Protein AF-A0A6H0ZS70-F1 (afdb_monomer_lite)

Sequence (108 aa):
MAPRKKPAVVAEPASPQPAVQYLADPVTVAHSTPKTRDDIAIRDAVRARLAAIETAIVEFVTEKTVEGFTLAEIDQLYALELPLLFGYRVDGSRIRASYDAQIVERQA

Structure (mmCIF, N/CA/C/O backbone):
data_AF-A0A6H0ZS70-F1
#
_entry.id   AF-A0A6H0ZS70-F1
#
loop_
_atom_site.group_PDB
_atom_site.id
_atom_site.type_symbol
_atom_site.label_atom_id
_atom_site.label_alt_id
_atom_site.label_comp_id
_atom_site.label_asym_id
_atom_site.label_entity_id
_atom_site.label_seq_id
_atom_site.pdbx_PDB_ins_code
_atom_site.Cartn_x
_atom_site.Cartn_y
_atom_site.Cartn_z
_atom_site.occupancy
_atom_site.B_iso_or_equiv
_atom_site.auth_seq_id
_atom_site.auth_comp_id
_atom_site.auth_asym_id
_atom_site.auth_atom_id
_atom_site.pdbx_PDB_model_num
ATOM 1 N N . MET A 1 1 ? -28.729 -38.277 -43.763 1.00 43.44 1 MET A N 1
ATOM 2 C CA . MET A 1 1 ? -28.279 -37.073 -43.025 1.00 43.44 1 MET A CA 1
ATOM 3 C C . MET A 1 1 ? -26.803 -37.232 -42.700 1.00 43.44 1 MET A C 1
ATOM 5 O O . MET A 1 1 ? -26.464 -38.149 -41.969 1.00 43.44 1 MET A O 1
ATOM 9 N N . ALA A 1 2 ? -25.931 -36.404 -43.277 1.00 49.41 2 ALA A N 1
ATOM 10 C CA . ALA A 1 2 ? -24.510 -36.377 -42.921 1.00 49.41 2 ALA A CA 1
ATOM 11 C C . ALA A 1 2 ? -24.307 -35.556 -41.631 1.00 49.41 2 ALA A C 1
ATOM 13 O O . ALA A 1 2 ? -24.994 -34.542 -41.462 1.00 49.41 2 ALA A O 1
ATOM 14 N N . PRO A 1 3 ? -23.396 -35.941 -40.719 1.00 55.31 3 PRO A N 1
ATOM 15 C CA . PRO A 1 3 ? -23.162 -35.176 -39.505 1.00 55.31 3 PRO A CA 1
ATOM 16 C C . PRO A 1 3 ? -22.363 -33.913 -39.848 1.00 55.31 3 PRO A C 1
ATOM 18 O O . PRO A 1 3 ? -21.286 -33.976 -40.443 1.00 55.31 3 PRO A O 1
ATOM 21 N N . ARG A 1 4 ? -22.894 -32.740 -39.486 1.00 58.88 4 ARG A N 1
ATOM 22 C CA . ARG A 1 4 ? -22.181 -31.464 -39.626 1.00 58.88 4 ARG A CA 1
ATOM 23 C C . ARG A 1 4 ? -21.022 -31.416 -38.626 1.00 58.88 4 ARG A C 1
ATOM 25 O O . ARG A 1 4 ? -21.230 -31.495 -37.417 1.00 58.88 4 ARG A O 1
ATOM 32 N N . LYS A 1 5 ? -19.804 -31.280 -39.152 1.00 52.84 5 LYS A N 1
ATOM 33 C CA . LYS A 1 5 ? -18.555 -31.076 -38.407 1.00 52.84 5 LYS A CA 1
ATOM 34 C C . LYS A 1 5 ? -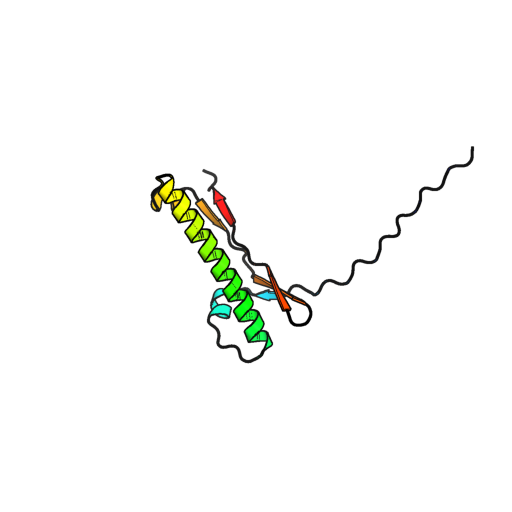18.643 -29.734 -37.660 1.00 52.84 5 LYS A C 1
ATOM 36 O O . LYS A 1 5 ? -18.886 -28.708 -38.291 1.00 52.84 5 LYS A O 1
ATOM 41 N N . LYS A 1 6 ? -18.494 -29.737 -36.330 1.00 57.88 6 LYS A N 1
ATOM 42 C CA . LYS A 1 6 ? -18.406 -28.504 -35.523 1.00 57.88 6 LYS A CA 1
ATOM 43 C C . LYS A 1 6 ? -17.133 -27.734 -35.919 1.00 57.88 6 LYS A C 1
ATOM 45 O O . LYS A 1 6 ? -16.113 -28.390 -36.144 1.00 57.88 6 LYS A O 1
ATOM 50 N N . PRO A 1 7 ? -17.161 -26.393 -36.022 1.00 51.34 7 PRO A N 1
ATOM 51 C CA . PRO A 1 7 ? -15.957 -25.630 -36.318 1.00 51.34 7 PRO A CA 1
ATOM 52 C C . PRO A 1 7 ? -14.973 -25.775 -35.154 1.00 51.34 7 PRO A C 1
ATOM 54 O O . PRO A 1 7 ? -15.340 -25.609 -33.991 1.00 51.34 7 PRO A O 1
ATOM 57 N N . ALA A 1 8 ? -13.731 -26.132 -35.475 1.00 59.06 8 ALA A N 1
ATOM 58 C CA . ALA A 1 8 ? -12.640 -26.114 -34.518 1.00 59.06 8 ALA A CA 1
ATOM 59 C C . ALA A 1 8 ? -12.330 -24.649 -34.190 1.00 59.06 8 ALA A C 1
ATOM 61 O O . ALA A 1 8 ? -11.957 -23.882 -35.076 1.00 59.06 8 ALA A O 1
ATOM 62 N N . VAL A 1 9 ? -12.524 -24.262 -32.930 1.00 56.81 9 VAL A N 1
ATOM 63 C CA . VAL A 1 9 ? -12.033 -22.986 -32.408 1.00 56.81 9 VAL A CA 1
ATOM 64 C C . VAL A 1 9 ? -10.511 -23.078 -32.425 1.00 56.81 9 VAL A C 1
ATOM 66 O O . VAL A 1 9 ? -9.919 -23.822 -31.645 1.00 56.81 9 VAL A O 1
ATOM 69 N N . VAL A 1 10 ? -9.882 -22.388 -33.373 1.00 61.31 10 VAL A N 1
ATOM 70 C CA . VAL A 1 10 ? -8.433 -22.200 -33.382 1.00 61.31 10 VAL A CA 1
ATOM 71 C C . VAL A 1 10 ? -8.131 -21.227 -32.250 1.00 61.31 10 VAL A C 1
ATOM 73 O O . VAL A 1 10 ? -8.473 -20.052 -32.338 1.00 61.31 10 VAL A O 1
ATOM 76 N N . ALA A 1 11 ? -7.565 -21.731 -31.155 1.00 61.59 11 ALA A N 1
ATOM 77 C CA . ALA A 1 11 ? -7.038 -20.878 -30.103 1.00 61.59 11 ALA A CA 1
ATOM 78 C C . ALA A 1 11 ? -5.826 -20.124 -30.668 1.00 61.59 11 ALA A C 1
ATOM 80 O O . ALA A 1 11 ? -4.842 -20.752 -31.062 1.00 61.59 11 ALA A O 1
ATOM 81 N N . GLU A 1 12 ? -5.905 -18.794 -30.745 1.00 61.25 12 GLU A N 1
ATOM 82 C CA . GLU A 1 12 ? -4.716 -17.975 -30.976 1.00 61.25 12 GLU A CA 1
ATOM 83 C C . GLU A 1 12 ? -3.697 -18.251 -29.859 1.00 61.25 12 GLU A C 1
ATOM 85 O O . GLU A 1 12 ? -4.081 -18.338 -28.686 1.00 61.25 12 GLU A O 1
ATOM 90 N N . PRO A 1 13 ? -2.403 -18.420 -30.184 1.00 60.91 13 PRO A N 1
ATOM 91 C CA . PRO A 1 13 ? -1.383 -18.581 -29.164 1.00 60.91 13 PRO A CA 1
ATOM 92 C C . PRO A 1 13 ? -1.328 -17.301 -28.327 1.00 60.91 13 PRO A C 1
ATOM 94 O O . PRO A 1 13 ? -1.093 -16.215 -28.854 1.00 60.91 13 PRO A O 1
ATOM 97 N N . ALA A 1 14 ? -1.556 -17.434 -27.020 1.00 66.88 14 ALA A N 1
ATOM 98 C CA . ALA A 1 14 ? -1.425 -16.325 -26.088 1.00 66.88 14 ALA A CA 1
ATOM 99 C C . ALA A 1 14 ? -0.025 -15.708 -26.231 1.00 66.88 14 ALA A C 1
ATOM 101 O O . ALA A 1 14 ? 0.982 -16.407 -26.091 1.00 66.88 14 ALA A O 1
ATOM 102 N N . SER A 1 15 ? 0.038 -14.407 -26.523 1.00 66.94 15 SER A N 1
ATOM 103 C CA . SER A 1 15 ? 1.300 -13.670 -26.580 1.00 66.94 15 SER A CA 1
ATOM 104 C C . SER A 1 15 ? 2.082 -13.877 -25.278 1.00 66.94 15 SER A C 1
ATOM 106 O O . SER A 1 15 ? 1.475 -13.813 -24.202 1.00 66.94 15 SER A O 1
ATOM 108 N N . PRO A 1 16 ? 3.408 -14.107 -25.331 1.00 69.81 16 PRO A N 1
ATOM 109 C CA . PRO A 1 16 ? 4.195 -14.333 -24.128 1.00 69.81 16 PRO A CA 1
ATOM 110 C C . PRO A 1 16 ? 4.123 -13.089 -23.240 1.00 69.81 16 PRO A C 1
ATOM 112 O O . PRO A 1 16 ? 4.611 -12.019 -23.603 1.00 69.81 16 PRO A O 1
ATOM 115 N N . GLN A 1 17 ? 3.482 -13.214 -22.077 1.00 70.06 17 GLN A N 1
ATOM 116 C CA . GLN A 1 17 ? 3.511 -12.154 -21.079 1.00 70.06 17 GLN A CA 1
ATOM 117 C C . GLN A 1 17 ? 4.906 -12.088 -20.446 1.00 70.06 17 GLN A C 1
ATOM 119 O O . GLN A 1 17 ? 5.484 -13.136 -20.147 1.00 70.06 17 GLN A O 1
ATOM 124 N N . PRO A 1 18 ? 5.446 -10.879 -20.205 1.00 77.25 18 PRO A N 1
ATOM 125 C CA . PRO A 1 18 ? 6.712 -10.732 -19.504 1.00 77.25 18 PRO A CA 1
ATOM 126 C C . PRO A 1 18 ? 6.629 -11.376 -18.115 1.00 77.25 18 PRO A C 1
ATOM 128 O O . PRO A 1 18 ? 5.601 -11.283 -17.436 1.00 77.25 18 PRO A O 1
ATOM 131 N N . ALA A 1 19 ? 7.715 -12.035 -17.707 1.00 82.69 19 ALA A N 1
ATOM 132 C CA . ALA A 1 19 ? 7.794 -12.728 -16.427 1.00 82.69 19 ALA A CA 1
ATOM 133 C C . ALA A 1 19 ? 7.593 -11.754 -15.254 1.00 82.69 19 ALA A C 1
ATOM 135 O O . ALA A 1 19 ? 8.104 -10.631 -15.269 1.00 82.69 19 ALA A O 1
ATOM 136 N N . VAL A 1 20 ? 6.847 -12.195 -14.236 1.00 86.38 20 VAL A N 1
ATOM 137 C CA . VAL A 1 20 ? 6.717 -11.458 -12.973 1.00 86.38 20 VAL A CA 1
ATOM 138 C C . VAL A 1 20 ? 7.996 -11.640 -12.171 1.00 86.38 20 VAL A C 1
ATOM 140 O O . VAL A 1 20 ? 8.438 -12.764 -11.946 1.00 86.38 20 VAL A O 1
ATOM 143 N N . GLN A 1 21 ? 8.557 -10.529 -11.722 1.00 90.25 21 GLN A N 1
ATOM 144 C CA . GLN A 1 21 ? 9.618 -10.480 -10.728 1.00 90.25 21 GLN A CA 1
ATOM 145 C C . GLN A 1 21 ? 9.016 -10.134 -9.369 1.00 90.25 21 GLN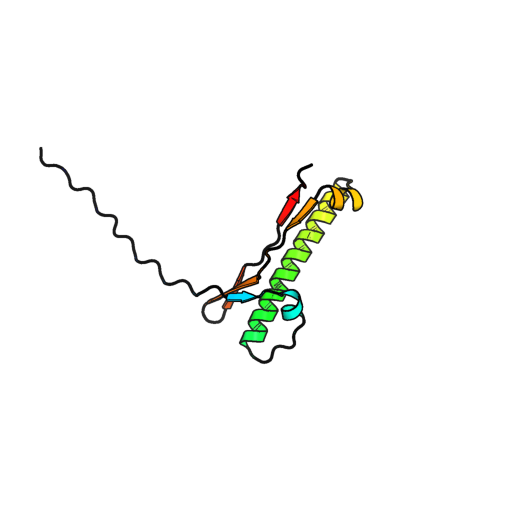 A C 1
ATOM 147 O O . GLN A 1 21 ? 8.009 -9.430 -9.302 1.00 90.25 21 GLN A O 1
ATOM 152 N N . TYR A 1 22 ? 9.633 -10.621 -8.294 1.00 90.56 22 TYR A N 1
ATOM 153 C CA . TYR A 1 22 ? 9.124 -10.457 -6.935 1.00 90.56 22 TYR A CA 1
ATOM 154 C C . TYR A 1 22 ? 10.170 -9.813 -6.027 1.00 90.56 22 TYR A C 1
ATOM 156 O O . TYR A 1 22 ? 11.342 -10.186 -6.066 1.00 90.56 22 TYR A O 1
ATOM 164 N N . LEU A 1 23 ? 9.733 -8.872 -5.191 1.00 89.56 23 LEU A N 1
ATOM 165 C CA . LEU A 1 23 ? 10.529 -8.264 -4.126 1.00 89.56 23 LEU A CA 1
ATOM 166 C C . LEU A 1 23 ? 9.892 -8.608 -2.781 1.00 89.56 23 LEU A C 1
ATOM 168 O O . LEU A 1 23 ? 8.690 -8.423 -2.603 1.00 89.56 23 LEU A O 1
ATOM 172 N N . ALA A 1 24 ? 10.700 -9.099 -1.843 1.00 87.44 24 ALA A N 1
ATOM 173 C CA . ALA A 1 24 ? 10.229 -9.492 -0.514 1.00 87.44 24 ALA A CA 1
ATOM 174 C C . ALA A 1 24 ? 10.121 -8.321 0.473 1.00 87.44 24 ALA A C 1
ATOM 176 O O . ALA A 1 24 ? 9.382 -8.411 1.444 1.00 87.44 24 ALA A O 1
ATOM 177 N N . ASP A 1 25 ? 10.845 -7.228 0.228 1.00 86.19 25 ASP A N 1
ATOM 178 C CA . ASP A 1 25 ? 10.855 -6.062 1.110 1.00 86.19 25 ASP A CA 1
ATOM 179 C C . ASP A 1 25 ? 10.686 -4.766 0.298 1.00 86.19 25 ASP A C 1
ATOM 181 O O . ASP A 1 25 ? 11.667 -4.095 -0.049 1.00 86.19 25 ASP A O 1
ATOM 185 N N . PRO A 1 26 ? 9.438 -4.421 -0.072 1.00 86.81 26 PRO A N 1
ATOM 186 C CA . PRO A 1 26 ? 9.164 -3.197 -0.816 1.00 86.81 26 PRO A CA 1
ATOM 187 C C . PRO A 1 26 ? 9.511 -1.936 -0.012 1.00 86.81 26 PRO A C 1
ATOM 189 O O . PRO A 1 26 ? 9.909 -0.933 -0.600 1.00 86.81 26 PRO A O 1
ATOM 192 N N . VAL A 1 27 ? 9.429 -1.968 1.320 1.00 88.12 27 VAL A N 1
ATOM 193 C CA . VAL A 1 27 ? 9.739 -0.797 2.154 1.00 88.12 27 VAL A CA 1
ATOM 194 C C . VAL A 1 27 ? 11.227 -0.466 2.063 1.00 88.12 27 VAL A C 1
ATOM 196 O O . VAL A 1 27 ? 11.589 0.663 1.729 1.00 88.12 27 VAL A O 1
ATOM 199 N N . THR A 1 28 ? 12.108 -1.450 2.246 1.00 90.19 28 THR A N 1
ATOM 200 C CA . THR A 1 28 ? 13.556 -1.235 2.096 1.00 90.19 28 THR A CA 1
ATOM 201 C C . THR A 1 28 ? 13.910 -0.765 0.687 1.00 90.19 28 THR A C 1
ATOM 203 O O . THR A 1 28 ? 14.711 0.161 0.525 1.00 90.19 28 THR A O 1
ATOM 206 N N . VAL A 1 29 ? 13.275 -1.329 -0.348 1.00 89.25 29 VAL A N 1
ATOM 207 C CA . VAL A 1 29 ? 13.480 -0.877 -1.734 1.00 89.25 29 VAL A CA 1
ATOM 208 C C . VAL A 1 29 ? 13.084 0.592 -1.896 1.00 89.25 29 VAL A C 1
ATOM 210 O O . VAL A 1 29 ? 13.851 1.352 -2.490 1.00 89.25 29 VAL A O 1
ATOM 213 N N . ALA A 1 30 ? 11.962 1.028 -1.316 1.00 91.19 30 ALA A N 1
ATOM 214 C CA . ALA A 1 30 ? 11.508 2.418 -1.371 1.00 91.19 30 ALA A CA 1
ATOM 215 C C . ALA A 1 30 ? 12.513 3.413 -0.758 1.00 91.19 30 ALA A C 1
ATOM 217 O O . ALA A 1 30 ? 12.619 4.547 -1.240 1.00 91.19 30 ALA A O 1
ATOM 218 N N . HIS A 1 31 ? 13.270 3.002 0.262 1.00 90.44 31 HIS A N 1
ATOM 219 C CA . HIS A 1 31 ? 14.274 3.833 0.941 1.00 90.44 31 HIS A CA 1
ATOM 220 C C . HIS A 1 31 ? 15.704 3.649 0.418 1.00 90.44 31 HIS A C 1
ATOM 222 O O . HIS A 1 31 ? 16.602 4.397 0.807 1.00 90.44 31 HIS A O 1
ATOM 228 N N . SER A 1 32 ? 15.927 2.702 -0.492 1.00 91.12 32 SER A N 1
ATOM 229 C CA . SER A 1 32 ? 17.247 2.456 -1.064 1.00 91.12 32 SER A CA 1
ATOM 230 C C . SER A 1 32 ? 17.712 3.586 -1.996 1.00 91.12 32 SER A C 1
ATOM 232 O O . SER A 1 32 ? 16.921 4.266 -2.665 1.00 91.12 32 SER A O 1
ATOM 234 N N . THR A 1 33 ? 19.031 3.788 -2.060 1.00 92.12 33 THR A N 1
ATOM 235 C CA . THR A 1 33 ? 19.662 4.626 -3.085 1.00 92.12 33 THR A CA 1
ATOM 236 C C . THR A 1 33 ? 19.839 3.796 -4.364 1.00 92.12 33 THR A C 1
ATOM 238 O O . THR A 1 33 ? 20.646 2.862 -4.356 1.00 92.12 33 THR A O 1
ATOM 241 N N . PRO A 1 34 ? 19.115 4.101 -5.457 1.00 90.69 34 PRO A N 1
ATOM 242 C CA . PRO A 1 34 ? 19.206 3.341 -6.698 1.00 90.69 34 PRO A CA 1
ATOM 243 C C . PRO A 1 34 ? 20.550 3.591 -7.385 1.00 90.69 34 PRO A C 1
ATOM 245 O O . PRO A 1 34 ? 21.081 4.703 -7.333 1.00 90.69 34 PRO A O 1
ATOM 248 N N . LYS A 1 35 ? 21.098 2.564 -8.041 1.00 92.12 35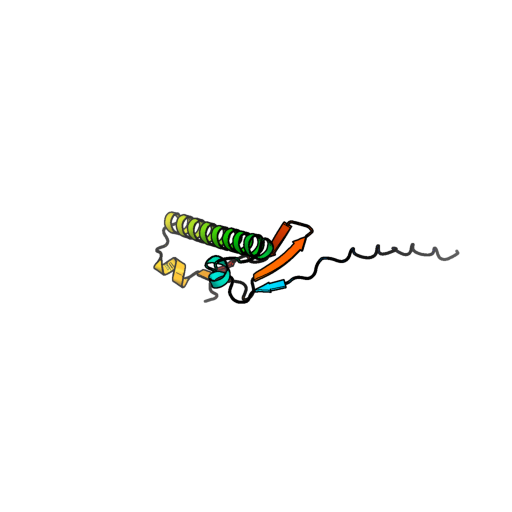 LYS A N 1
ATOM 249 C CA . LYS A 1 35 ? 22.394 2.640 -8.737 1.00 92.12 35 LYS A CA 1
ATOM 250 C C . LYS A 1 35 ? 22.231 2.657 -10.251 1.00 92.12 35 LYS A C 1
ATOM 252 O O . LYS A 1 35 ? 23.088 3.187 -10.953 1.00 92.12 35 LYS A O 1
ATOM 257 N N . THR A 1 36 ? 21.136 2.094 -10.750 1.00 91.12 36 THR A N 1
ATOM 258 C CA . THR A 1 36 ? 20.813 2.020 -12.174 1.00 91.12 36 THR A CA 1
ATOM 259 C C . THR A 1 36 ? 19.507 2.745 -12.494 1.00 91.12 36 THR A C 1
ATOM 261 O O . THR A 1 36 ? 18.710 3.066 -11.612 1.00 91.12 36 THR A O 1
ATOM 264 N N . ARG A 1 37 ? 19.264 3.005 -13.783 1.00 88.19 37 ARG A N 1
ATOM 265 C CA . ARG A 1 37 ? 17.982 3.553 -14.250 1.00 88.19 37 ARG A CA 1
ATOM 266 C C . ARG A 1 37 ? 16.814 2.611 -13.945 1.00 88.19 37 ARG A C 1
ATOM 268 O O . ARG A 1 37 ? 15.732 3.087 -13.608 1.00 88.19 37 ARG A O 1
ATOM 275 N N . ASP A 1 38 ? 17.039 1.307 -14.048 1.00 86.50 38 ASP A N 1
ATOM 276 C CA . ASP A 1 38 ? 16.013 0.307 -13.761 1.00 86.50 38 ASP A CA 1
ATOM 277 C C . ASP A 1 38 ? 15.698 0.280 -12.263 1.00 86.50 38 ASP A C 1
ATOM 279 O O . ASP A 1 38 ? 14.526 0.269 -11.891 1.00 86.50 38 ASP A O 1
ATOM 283 N N . ASP A 1 39 ? 16.714 0.419 -11.402 1.00 88.62 39 ASP A N 1
ATOM 284 C CA . ASP A 1 39 ? 16.520 0.559 -9.953 1.00 88.62 39 ASP A CA 1
ATOM 285 C C . ASP A 1 39 ? 15.659 1.786 -9.623 1.00 88.62 39 ASP A C 1
ATOM 287 O O . ASP A 1 39 ? 14.799 1.720 -8.745 1.00 88.62 39 ASP A O 1
ATOM 291 N N . ILE A 1 40 ? 15.869 2.909 -10.328 1.00 91.31 40 ILE A N 1
ATOM 292 C CA . ILE A 1 40 ? 15.044 4.117 -10.169 1.00 91.31 40 ILE A CA 1
ATOM 293 C C . ILE A 1 40 ? 13.592 3.797 -10.523 1.00 91.31 40 ILE A C 1
ATOM 295 O O . ILE A 1 40 ? 12.698 4.071 -9.727 1.00 91.31 40 ILE A O 1
ATOM 299 N N . ALA A 1 41 ? 13.353 3.183 -11.684 1.00 91.12 41 ALA A N 1
ATOM 300 C CA . ALA A 1 41 ? 12.004 2.860 -12.138 1.00 91.12 41 ALA A CA 1
ATOM 301 C C . ALA A 1 41 ? 11.287 1.883 -11.189 1.00 91.12 41 ALA A C 1
ATOM 303 O O . ALA A 1 41 ? 10.100 2.056 -10.911 1.00 91.12 41 ALA A O 1
ATOM 304 N N . ILE A 1 42 ? 12.004 0.887 -10.659 1.00 90.88 42 ILE A N 1
ATOM 305 C CA . ILE A 1 42 ? 11.478 -0.067 -9.676 1.00 90.88 42 ILE A CA 1
ATOM 306 C C . ILE A 1 42 ? 11.144 0.653 -8.369 1.00 90.88 42 ILE A C 1
ATOM 308 O O . ILE A 1 42 ? 10.022 0.536 -7.882 1.00 90.88 42 ILE A O 1
ATOM 312 N N . ARG A 1 43 ? 12.079 1.432 -7.815 1.00 93.00 43 ARG A N 1
ATOM 313 C CA . ARG A 1 43 ? 11.862 2.184 -6.573 1.00 93.00 43 ARG A CA 1
ATOM 314 C C . ARG A 1 43 ? 10.673 3.128 -6.694 1.00 93.00 43 ARG A C 1
ATOM 316 O O . ARG A 1 43 ? 9.854 3.197 -5.782 1.00 93.00 43 ARG A O 1
ATOM 323 N N . ASP A 1 44 ? 10.574 3.853 -7.799 1.00 93.44 44 ASP A N 1
ATOM 324 C CA . ASP A 1 44 ? 9.502 4.821 -8.007 1.00 93.44 44 ASP A CA 1
ATOM 325 C C . ASP A 1 44 ? 8.145 4.109 -8.170 1.00 93.44 44 ASP A C 1
ATOM 327 O O . ASP A 1 44 ? 7.149 4.562 -7.608 1.00 93.44 44 ASP A O 1
ATOM 331 N N . ALA A 1 45 ? 8.104 2.942 -8.826 1.00 91.81 45 ALA A N 1
ATOM 332 C CA . ALA A 1 45 ? 6.904 2.105 -8.885 1.00 91.81 45 ALA A CA 1
ATOM 333 C C . ALA A 1 45 ? 6.498 1.556 -7.506 1.00 91.81 45 ALA A C 1
ATOM 335 O O . ALA A 1 45 ? 5.312 1.539 -7.174 1.00 91.81 45 ALA A O 1
ATOM 336 N N . VAL A 1 46 ? 7.469 1.141 -6.687 1.00 92.75 46 VAL A N 1
ATOM 337 C CA . VAL A 1 46 ? 7.233 0.701 -5.306 1.00 92.75 46 VAL A CA 1
ATOM 338 C C . VAL A 1 46 ? 6.666 1.845 -4.467 1.00 92.75 46 VAL A C 1
ATOM 340 O O . VAL A 1 46 ? 5.624 1.682 -3.838 1.00 92.75 46 VAL A O 1
ATOM 343 N N . ARG A 1 47 ? 7.290 3.027 -4.515 1.00 94.19 47 ARG A N 1
ATOM 344 C CA . ARG A 1 47 ? 6.813 4.226 -3.810 1.00 94.19 47 ARG A CA 1
ATOM 345 C C . ARG A 1 47 ? 5.400 4.611 -4.225 1.00 94.19 47 ARG A C 1
ATOM 347 O O . ARG A 1 47 ? 4.581 4.896 -3.361 1.00 94.19 47 ARG A O 1
ATOM 354 N N . ALA A 1 48 ? 5.104 4.580 -5.524 1.00 94.06 48 ALA A N 1
ATOM 355 C CA . ALA A 1 48 ? 3.771 4.890 -6.028 1.00 94.06 48 ALA A CA 1
ATOM 356 C C . ALA A 1 48 ? 2.706 3.942 -5.456 1.00 94.06 48 ALA A C 1
ATOM 358 O O . ALA A 1 48 ? 1.622 4.386 -5.086 1.00 94.06 48 ALA A O 1
ATOM 359 N N . ARG A 1 49 ? 3.014 2.645 -5.340 1.00 93.06 49 ARG A N 1
ATOM 360 C CA . ARG A 1 49 ? 2.091 1.668 -4.746 1.00 93.06 49 ARG A CA 1
ATOM 361 C C . ARG A 1 49 ? 1.941 1.824 -3.239 1.00 93.06 49 ARG A C 1
ATOM 363 O O . ARG A 1 49 ? 0.815 1.787 -2.760 1.00 93.06 49 ARG A O 1
ATOM 370 N N . LEU A 1 50 ? 3.032 2.055 -2.510 1.00 92.31 50 LEU A N 1
ATOM 371 C CA . LEU A 1 50 ? 2.960 2.327 -1.071 1.00 92.31 50 LEU A CA 1
ATOM 372 C C . LEU A 1 50 ? 2.126 3.585 -0.779 1.00 92.31 50 LEU A C 1
ATOM 374 O O . LEU A 1 50 ? 1.265 3.544 0.092 1.00 92.31 50 LEU A O 1
ATOM 378 N N . ALA A 1 51 ? 2.301 4.653 -1.562 1.00 94.25 51 ALA A N 1
ATOM 379 C CA . ALA A 1 51 ? 1.516 5.882 -1.427 1.00 94.25 51 ALA A CA 1
ATOM 380 C C . ALA A 1 51 ? 0.021 5.673 -1.731 1.00 94.25 51 ALA A C 1
ATOM 382 O O . ALA A 1 51 ? -0.837 6.246 -1.060 1.00 94.25 51 ALA A O 1
ATOM 383 N N . ALA A 1 52 ? -0.309 4.841 -2.725 1.00 93.31 52 ALA A N 1
ATOM 384 C CA . ALA A 1 52 ? -1.697 4.494 -3.027 1.00 93.31 52 ALA A CA 1
ATOM 385 C C . ALA A 1 52 ? -2.355 3.717 -1.874 1.00 93.31 52 ALA A C 1
ATOM 387 O O . ALA A 1 52 ? -3.494 4.002 -1.515 1.00 93.31 52 ALA A O 1
ATOM 388 N N . ILE A 1 53 ? -1.623 2.778 -1.264 1.00 92.94 53 ILE A N 1
ATOM 389 C CA . ILE A 1 53 ? -2.086 2.026 -0.090 1.00 92.94 53 ILE A CA 1
ATOM 390 C C . ILE A 1 53 ? -2.293 2.961 1.106 1.00 92.94 53 ILE A C 1
ATOM 392 O O . ILE A 1 53 ? -3.339 2.906 1.744 1.00 92.94 53 ILE A O 1
ATOM 396 N N . GLU A 1 54 ? -1.331 3.839 1.393 1.00 94.06 54 GLU A N 1
ATOM 397 C CA . GLU A 1 54 ? -1.438 4.815 2.483 1.00 94.06 54 GLU A CA 1
ATOM 398 C C . GLU A 1 54 ? -2.658 5.727 2.301 1.00 94.06 54 GLU A C 1
ATOM 400 O O . GLU A 1 54 ? -3.424 5.932 3.240 1.00 94.06 54 GLU A O 1
ATOM 405 N N . THR A 1 55 ? -2.888 6.200 1.074 1.00 95.75 55 THR A N 1
ATOM 406 C CA . THR A 1 55 ? -4.055 7.025 0.737 1.00 95.75 55 THR A CA 1
ATOM 407 C C . THR A 1 55 ? -5.358 6.270 1.003 1.00 95.75 55 THR A C 1
ATOM 409 O O . THR A 1 55 ? -6.227 6.793 1.694 1.00 95.75 55 THR A O 1
ATOM 412 N N . ALA A 1 56 ? -5.468 5.019 0.543 1.00 94.00 56 ALA A N 1
ATOM 413 C CA . ALA A 1 56 ? -6.653 4.190 0.768 1.00 94.00 56 ALA A CA 1
ATOM 414 C C . ALA A 1 56 ? -6.927 3.943 2.265 1.00 94.00 56 ALA A C 1
ATOM 416 O O . ALA A 1 56 ? -8.078 3.963 2.698 1.00 94.00 56 ALA A O 1
ATOM 417 N N . ILE A 1 57 ? -5.877 3.750 3.074 1.00 94.50 57 ILE A N 1
ATOM 418 C CA . ILE A 1 57 ? -6.004 3.598 4.533 1.00 94.50 57 ILE A CA 1
ATOM 419 C C . ILE A 1 57 ? -6.522 4.891 5.168 1.00 94.50 57 ILE A C 1
ATOM 421 O O . ILE A 1 57 ? -7.436 4.847 5.989 1.00 94.50 57 ILE A O 1
ATOM 425 N N . VAL A 1 58 ? -5.956 6.042 4.798 1.00 96.38 58 VAL A N 1
ATOM 426 C CA . VAL A 1 58 ? -6.367 7.344 5.345 1.00 96.38 58 VAL A CA 1
ATOM 427 C C . VAL A 1 58 ? -7.813 7.662 4.975 1.00 96.38 58 VAL A C 1
ATOM 429 O O . VAL A 1 58 ? -8.571 8.111 5.836 1.00 96.38 58 VAL A O 1
ATOM 432 N N . GLU A 1 59 ? -8.209 7.407 3.728 1.00 96.75 59 GLU A N 1
ATOM 433 C CA . GLU A 1 59 ? -9.587 7.584 3.264 1.00 96.75 59 GLU A CA 1
ATOM 434 C C . GLU A 1 59 ? -10.553 6.703 4.063 1.00 96.75 59 GLU A C 1
ATOM 436 O O . GLU A 1 59 ? -11.523 7.220 4.616 1.00 96.75 59 GLU A O 1
ATOM 441 N N . PHE A 1 60 ? -10.235 5.416 4.227 1.00 96.38 60 PHE A N 1
ATOM 442 C CA . PHE A 1 60 ? -11.046 4.485 5.011 1.00 96.38 60 PHE A CA 1
ATOM 443 C C . PHE A 1 60 ? -11.192 4.914 6.476 1.00 96.38 60 PHE A C 1
ATOM 445 O O . PHE A 1 60 ? -12.300 4.957 7.011 1.00 96.38 60 PHE A O 1
ATOM 452 N N . VAL A 1 61 ? -10.086 5.262 7.143 1.00 96.75 61 VAL A N 1
ATOM 453 C CA . VAL A 1 61 ? -10.128 5.712 8.544 1.00 96.75 61 VAL A CA 1
ATOM 454 C C . VAL A 1 61 ? -10.944 6.996 8.661 1.00 96.75 61 VAL A C 1
ATOM 456 O O . VAL A 1 61 ? -11.774 7.113 9.560 1.00 96.75 61 VAL A O 1
ATOM 459 N N . THR A 1 62 ? -10.759 7.940 7.738 1.00 97.81 62 THR A N 1
ATOM 460 C CA . THR A 1 62 ? -11.528 9.189 7.717 1.00 97.81 62 THR A CA 1
ATOM 461 C C . THR A 1 62 ? -13.021 8.898 7.580 1.00 97.81 62 THR A C 1
ATOM 463 O O . THR A 1 62 ? -13.807 9.390 8.387 1.00 97.81 62 THR A O 1
ATOM 466 N N . GLU A 1 63 ? -13.414 8.044 6.636 1.00 97.38 63 GLU A N 1
ATOM 467 C CA . GLU A 1 63 ? -14.804 7.623 6.448 1.00 97.38 63 GLU A CA 1
ATOM 468 C C . GLU A 1 63 ? -15.389 7.006 7.729 1.00 97.38 63 GLU A C 1
ATOM 470 O O . GLU A 1 63 ? -16.423 7.463 8.218 1.00 97.38 63 GLU A O 1
ATOM 475 N N . LYS A 1 64 ? -14.691 6.050 8.353 1.00 97.19 64 LYS A N 1
ATOM 476 C CA . LYS A 1 64 ? -15.171 5.397 9.583 1.00 97.19 64 LYS A CA 1
ATOM 477 C C . LYS A 1 64 ? -15.238 6.32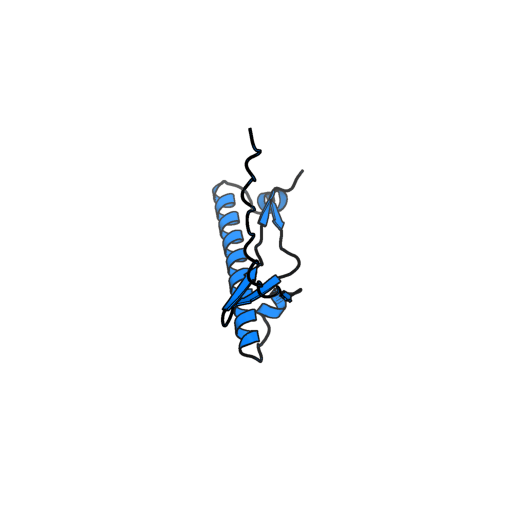9 10.786 1.00 97.19 64 LYS A C 1
ATOM 479 O O . LYS A 1 64 ? -16.173 6.237 11.578 1.00 97.19 64 LYS A O 1
ATOM 484 N N . THR A 1 65 ? -14.315 7.277 10.901 1.00 96.62 65 THR A N 1
ATOM 485 C CA . THR A 1 65 ? -14.406 8.298 11.954 1.00 96.62 65 THR A CA 1
ATOM 486 C C . THR A 1 65 ? -15.589 9.248 11.747 1.00 96.62 65 THR A C 1
ATOM 488 O O . THR A 1 65 ? -16.218 9.648 12.725 1.00 96.62 65 THR A O 1
ATOM 491 N N . VAL A 1 66 ? -15.955 9.560 10.497 1.00 98.00 66 VAL A N 1
ATOM 492 C CA . VAL A 1 66 ? -17.163 10.343 10.172 1.00 98.00 66 VAL A CA 1
ATOM 493 C C . VAL A 1 66 ? -18.442 9.557 10.482 1.00 98.00 66 VAL A C 1
ATOM 495 O O . VAL A 1 66 ? -19.418 10.145 10.944 1.00 98.00 66 VAL A O 1
ATOM 498 N N . GLU A 1 67 ? -18.430 8.234 10.302 1.00 96.38 67 GLU A N 1
ATOM 499 C CA . GLU A 1 67 ? -19.515 7.330 10.722 1.00 96.38 67 GLU A CA 1
ATOM 500 C C . GLU A 1 67 ? -19.647 7.197 12.255 1.00 96.38 67 GLU A C 1
ATOM 502 O O . GLU A 1 67 ? -20.632 6.643 12.742 1.00 96.38 67 GLU A O 1
ATOM 507 N N . GLY A 1 68 ? -18.692 7.733 13.023 1.00 97.25 68 GLY A N 1
ATOM 508 C CA . GLY A 1 68 ? -18.719 7.758 14.486 1.00 97.25 68 GLY A CA 1
ATOM 509 C C . GLY A 1 68 ? -17.902 6.659 15.167 1.00 97.25 68 GLY A C 1
ATOM 510 O O . GLY A 1 68 ? -17.928 6.583 16.394 1.00 97.25 68 GLY A O 1
ATOM 511 N N . PHE A 1 69 ? -17.158 5.842 14.414 1.00 96.62 69 PHE A N 1
ATOM 512 C CA . PHE A 1 69 ? -16.234 4.871 14.998 1.00 96.62 69 PHE A CA 1
ATOM 513 C C . PHE A 1 69 ? -15.007 5.569 15.592 1.00 96.62 69 PHE A C 1
ATOM 515 O O . PHE A 1 69 ? -14.421 6.485 15.010 1.00 96.62 69 PHE A O 1
ATOM 522 N N . THR A 1 70 ? -14.563 5.084 16.744 1.00 97.12 70 THR A N 1
ATOM 523 C CA . THR A 1 70 ? -13.266 5.431 17.324 1.00 97.12 70 THR A CA 1
ATOM 524 C C . THR A 1 70 ? -12.140 4.661 16.632 1.00 97.12 70 THR A C 1
ATOM 526 O O . THR A 1 70 ? -12.341 3.577 16.086 1.00 97.12 70 THR A O 1
ATOM 529 N N . LEU A 1 71 ? -10.906 5.172 16.708 1.00 95.00 71 LEU A N 1
ATOM 530 C CA . LEU A 1 71 ? -9.737 4.470 16.157 1.00 95.00 71 LEU A CA 1
ATOM 531 C C . LEU A 1 71 ? -9.535 3.076 16.778 1.00 95.00 71 LEU A C 1
ATOM 533 O O . LEU A 1 71 ? -9.080 2.165 16.095 1.00 95.00 71 LEU A O 1
ATOM 537 N N . ALA A 1 72 ? -9.895 2.907 18.054 1.00 96.12 72 ALA A N 1
ATOM 538 C CA . ALA A 1 72 ? -9.807 1.620 18.738 1.00 96.12 72 ALA A CA 1
ATOM 539 C C . ALA A 1 72 ? -10.820 0.606 18.186 1.00 96.12 72 ALA A C 1
ATOM 541 O O . ALA A 1 72 ? -10.474 -0.555 17.996 1.00 96.12 72 ALA A O 1
ATOM 542 N N . GLU A 1 73 ? -12.049 1.036 17.891 1.00 95.81 73 GLU A N 1
ATOM 543 C CA . GLU A 1 73 ? -13.051 0.171 17.259 1.00 95.81 73 GLU A CA 1
ATOM 544 C C . GLU A 1 73 ? -12.635 -0.203 15.836 1.00 95.81 73 GLU A C 1
ATOM 546 O O . GLU A 1 73 ? -12.773 -1.357 15.446 1.00 95.81 73 GLU A O 1
ATOM 551 N N . ILE A 1 74 ? -12.061 0.736 15.077 1.00 95.38 74 ILE A N 1
ATOM 552 C CA . ILE A 1 74 ? -11.552 0.451 13.730 1.00 95.38 74 ILE A CA 1
ATOM 553 C C . ILE A 1 74 ? -10.458 -0.629 13.781 1.00 95.38 74 ILE A C 1
ATOM 555 O O . ILE A 1 74 ? -10.523 -1.593 13.023 1.00 95.38 74 ILE A O 1
ATOM 559 N N . ASP A 1 75 ? -9.492 -0.514 14.695 1.00 93.56 75 ASP A N 1
ATOM 560 C CA . ASP A 1 75 ? -8.412 -1.504 14.858 1.00 93.56 75 ASP A CA 1
ATOM 561 C C . ASP A 1 75 ? -8.926 -2.891 15.297 1.00 93.56 75 ASP A C 1
ATOM 563 O O . ASP A 1 75 ? -8.414 -3.933 14.871 1.00 93.56 75 ASP A O 1
ATOM 567 N N . GLN A 1 76 ? -9.977 -2.915 16.122 1.00 93.88 76 GLN A N 1
ATOM 568 C CA . GLN A 1 76 ? -10.612 -4.146 16.599 1.00 93.88 76 GLN A CA 1
ATOM 569 C C . GLN A 1 76 ? -11.499 -4.827 15.560 1.00 93.88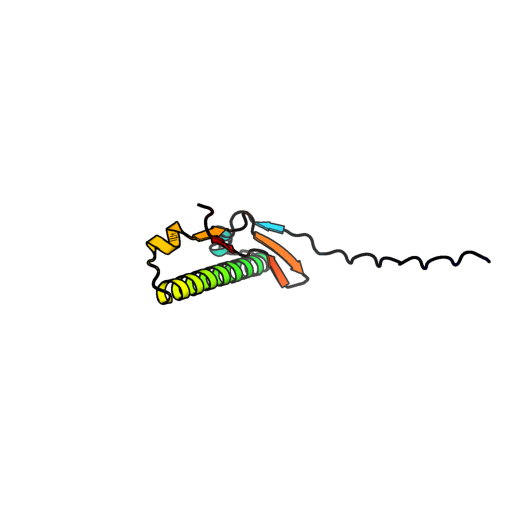 76 GLN A C 1
ATOM 571 O O . GLN A 1 76 ? -11.646 -6.046 15.615 1.00 93.88 76 GLN A O 1
ATOM 576 N N . LEU A 1 77 ? -12.117 -4.067 14.656 1.00 93.62 77 LEU A N 1
ATOM 577 C CA . LEU A 1 77 ? -13.095 -4.583 13.696 1.00 93.62 77 LEU A CA 1
ATOM 578 C C . LEU A 1 77 ? -12.483 -4.873 12.331 1.00 93.62 77 LEU A C 1
ATOM 580 O O . LEU A 1 77 ? -12.978 -5.745 11.621 1.00 93.62 77 LEU A O 1
ATOM 584 N N . TYR A 1 78 ? -11.404 -4.184 11.968 1.00 95.19 78 TYR A N 1
ATOM 585 C CA . TYR A 1 78 ? -10.804 -4.295 10.647 1.00 95.19 78 TYR A CA 1
ATOM 586 C C . TYR A 1 78 ? -9.340 -4.728 10.724 1.00 95.19 78 TYR A C 1
ATOM 588 O O . TYR A 1 78 ? -8.645 -4.547 11.727 1.00 95.19 78 TYR A O 1
ATOM 596 N N . ALA A 1 79 ? -8.869 -5.348 9.650 1.00 93.31 79 ALA A N 1
ATOM 597 C CA . ALA A 1 79 ? -7.477 -5.708 9.449 1.00 93.31 79 ALA A CA 1
ATOM 598 C C . ALA A 1 79 ? -7.018 -5.241 8.067 1.00 93.31 79 ALA A C 1
ATOM 600 O O . ALA A 1 79 ? -7.774 -5.280 7.096 1.00 93.31 79 ALA A O 1
ATOM 601 N N . LEU A 1 80 ? -5.761 -4.806 7.988 1.00 90.88 80 LEU A N 1
ATOM 602 C CA . LEU A 1 80 ? -5.095 -4.511 6.728 1.00 90.88 80 LEU A CA 1
ATOM 603 C C . LEU A 1 80 ? -4.341 -5.759 6.263 1.00 90.88 80 LEU A C 1
ATOM 605 O O . LEU A 1 80 ? -3.354 -6.162 6.879 1.00 90.88 80 LEU A O 1
ATOM 609 N N . GLU A 1 81 ? -4.783 -6.346 5.161 1.00 91.50 81 GLU A N 1
ATOM 610 C CA . GLU A 1 81 ? -4.092 -7.435 4.487 1.00 91.50 81 GLU A CA 1
ATOM 611 C C . GLU A 1 81 ? -3.176 -6.883 3.396 1.00 91.50 81 GLU A C 1
ATOM 613 O O . GLU A 1 81 ? -3.591 -6.145 2.498 1.00 91.50 81 GLU A O 1
ATOM 618 N N . LEU A 1 82 ? -1.902 -7.257 3.481 1.00 88.56 82 LEU A N 1
ATOM 619 C CA . LEU A 1 82 ? -0.866 -6.875 2.531 1.00 88.56 82 LEU A CA 1
ATOM 620 C C . LEU A 1 82 ? -0.308 -8.133 1.858 1.00 88.56 82 LEU A C 1
ATOM 622 O O . LEU A 1 82 ? -0.036 -9.122 2.547 1.00 88.56 82 LEU A O 1
ATOM 626 N N . PRO A 1 83 ? -0.081 -8.117 0.533 1.00 86.00 83 PRO A N 1
ATOM 627 C CA . PRO A 1 83 ? 0.639 -9.187 -0.135 1.00 86.00 83 PRO A CA 1
ATOM 628 C C . PRO A 1 83 ? 2.038 -9.347 0.462 1.00 86.00 83 PRO A C 1
ATOM 630 O O . PRO A 1 83 ? 2.724 -8.365 0.729 1.00 86.00 83 PRO A O 1
ATOM 633 N N . LEU A 1 84 ? 2.504 -10.589 0.607 1.00 84.31 84 LEU A N 1
ATOM 634 C CA . LEU A 1 84 ? 3.854 -10.857 1.122 1.00 84.31 84 LEU A CA 1
ATOM 635 C C . LEU A 1 84 ? 4.958 -10.359 0.184 1.00 84.31 84 LEU A C 1
ATOM 637 O O . LEU A 1 84 ? 6.059 -10.053 0.628 1.00 84.31 84 LEU A O 1
ATOM 641 N N . LEU A 1 85 ? 4.682 -10.335 -1.121 1.00 89.81 85 LEU A N 1
ATOM 642 C CA . LEU A 1 85 ? 5.657 -10.011 -2.151 1.00 89.81 85 LEU A CA 1
ATOM 643 C C . LEU A 1 85 ? 5.120 -8.907 -3.052 1.00 89.81 85 LEU A C 1
ATOM 645 O O . LEU A 1 85 ? 3.980 -8.956 -3.517 1.00 89.81 85 LEU A O 1
ATOM 649 N N . PHE A 1 86 ? 5.988 -7.960 -3.381 1.00 91.00 86 PHE A N 1
ATOM 650 C CA . PHE A 1 86 ? 5.744 -6.980 -4.423 1.00 91.00 86 PHE A CA 1
ATOM 651 C C . PHE A 1 86 ? 6.063 -7.595 -5.780 1.00 91.00 86 PHE A C 1
ATOM 653 O O . PHE A 1 86 ? 7.225 -7.858 -6.094 1.00 91.00 86 PHE A O 1
ATOM 660 N N . GLY A 1 87 ? 5.033 -7.835 -6.586 1.00 91.12 87 GLY A N 1
ATOM 661 C CA . GLY A 1 87 ? 5.199 -8.305 -7.955 1.00 91.12 87 GLY A CA 1
ATOM 662 C C . GLY A 1 87 ? 5.408 -7.134 -8.909 1.00 91.12 87 GLY A C 1
ATOM 663 O O . GLY A 1 87 ? 4.749 -6.104 -8.790 1.00 91.12 87 GLY A O 1
ATOM 664 N N . TYR A 1 88 ? 6.285 -7.274 -9.895 1.00 91.50 88 TYR A N 1
ATOM 665 C CA . TYR A 1 88 ? 6.344 -6.337 -11.010 1.00 91.50 88 TYR A CA 1
ATOM 666 C C . TYR A 1 88 ? 6.749 -7.009 -12.315 1.00 91.50 88 TYR A C 1
ATOM 668 O O . TYR A 1 88 ? 7.405 -8.046 -12.335 1.00 91.50 88 TYR A O 1
ATOM 676 N N . ARG A 1 89 ? 6.344 -6.408 -13.432 1.00 90.88 89 ARG A N 1
ATOM 677 C CA . ARG A 1 89 ? 6.769 -6.799 -14.779 1.00 90.88 89 ARG A CA 1
ATOM 678 C C . ARG A 1 89 ? 7.400 -5.610 -15.475 1.00 90.88 89 ARG A C 1
ATOM 680 O O . ARG A 1 89 ? 6.920 -4.484 -15.339 1.00 90.88 89 ARG A O 1
ATOM 687 N N . VAL A 1 90 ? 8.435 -5.883 -16.255 1.00 86.38 90 VAL A N 1
ATOM 688 C CA . VAL A 1 90 ? 9.028 -4.906 -17.167 1.00 86.38 90 VAL A CA 1
ATOM 689 C C . VAL A 1 90 ? 8.337 -5.061 -18.520 1.00 86.38 90 VAL A C 1
ATOM 691 O O . VAL A 1 90 ? 8.390 -6.127 -19.129 1.00 86.38 90 VAL A O 1
ATOM 694 N N . ASP A 1 91 ? 7.646 -4.016 -18.959 1.00 82.56 91 ASP A N 1
ATOM 695 C CA . ASP A 1 91 ? 6.929 -3.949 -20.233 1.00 82.56 91 ASP A CA 1
ATOM 696 C C . ASP A 1 91 ? 7.539 -2.816 -21.069 1.00 82.56 91 ASP A C 1
ATOM 698 O O . ASP A 1 91 ? 7.188 -1.638 -20.928 1.00 82.56 91 ASP A O 1
ATOM 702 N N . GLY A 1 92 ? 8.561 -3.160 -21.858 1.00 80.44 92 GLY A N 1
ATOM 703 C CA . GLY A 1 92 ? 9.413 -2.184 -22.535 1.00 80.44 92 GLY A CA 1
ATOM 704 C C . GLY A 1 92 ? 10.121 -1.275 -21.527 1.00 80.44 92 GLY A C 1
ATOM 705 O O . GLY A 1 92 ? 10.924 -1.738 -20.726 1.00 80.44 92 GLY A O 1
ATOM 706 N N . SER A 1 93 ? 9.813 0.024 -21.551 1.00 75.00 93 SER A N 1
ATOM 707 C CA . SER A 1 93 ? 10.379 1.015 -20.624 1.00 75.00 93 SER A CA 1
ATOM 708 C C . SER A 1 93 ? 9.510 1.284 -19.387 1.00 75.00 93 SER A C 1
ATOM 710 O O . SER A 1 93 ? 9.748 2.270 -18.689 1.00 75.00 93 SER A O 1
ATOM 712 N N . ARG A 1 94 ? 8.445 0.503 -19.159 1.00 82.94 94 ARG A N 1
ATOM 713 C CA . ARG A 1 94 ? 7.484 0.722 -18.067 1.00 82.94 94 ARG A CA 1
ATOM 714 C C . ARG A 1 94 ? 7.529 -0.419 -17.058 1.00 82.94 94 ARG A C 1
ATOM 716 O O . ARG A 1 94 ? 7.550 -1.587 -17.436 1.00 82.94 94 ARG A O 1
ATOM 723 N N . ILE A 1 95 ? 7.466 -0.069 -15.775 1.00 88.06 95 ILE A N 1
ATOM 724 C CA . ILE A 1 95 ? 7.272 -1.028 -14.687 1.00 88.06 95 ILE A CA 1
ATOM 725 C C . ILE A 1 95 ? 5.775 -1.141 -14.403 1.00 88.06 95 ILE A C 1
ATOM 727 O O . ILE A 1 95 ? 5.123 -0.160 -14.049 1.00 88.06 95 ILE A O 1
ATOM 731 N N . ARG A 1 96 ? 5.221 -2.345 -14.557 1.00 87.75 96 ARG A N 1
ATOM 732 C CA . ARG A 1 96 ? 3.863 -2.676 -14.116 1.00 87.75 96 ARG A CA 1
ATOM 733 C C . ARG A 1 96 ? 3.944 -3.377 -12.770 1.00 87.75 96 ARG A C 1
ATOM 735 O O . ARG A 1 96 ? 4.277 -4.557 -12.719 1.00 87.75 96 ARG A O 1
ATOM 742 N N . ALA A 1 97 ? 3.658 -2.642 -11.704 1.00 88.25 97 ALA A N 1
ATOM 743 C CA . ALA A 1 97 ? 3.650 -3.155 -10.341 1.00 88.25 97 ALA A CA 1
ATOM 744 C C . ALA A 1 97 ? 2.289 -3.752 -9.951 1.00 88.25 97 ALA A C 1
ATOM 746 O O . ALA A 1 97 ? 1.244 -3.177 -10.271 1.00 88.25 97 ALA A O 1
ATOM 747 N N . SER A 1 98 ? 2.328 -4.854 -9.209 1.00 86.75 98 SER A N 1
ATOM 748 C CA . SER A 1 98 ? 1.209 -5.535 -8.559 1.00 86.75 98 SER A CA 1
ATOM 749 C C . SER A 1 98 ? 1.528 -5.682 -7.069 1.00 86.75 98 SER A C 1
ATOM 751 O O . SER A 1 98 ? 2.312 -6.552 -6.677 1.00 86.75 98 SER A O 1
ATOM 753 N N . TYR A 1 99 ? 0.961 -4.787 -6.268 1.00 87.62 99 TYR A N 1
ATOM 754 C CA . TYR A 1 99 ? 1.075 -4.760 -4.813 1.00 87.62 99 TYR A CA 1
ATOM 755 C C . TYR A 1 99 ? -0.049 -3.869 -4.297 1.00 87.62 99 TYR A C 1
ATOM 757 O O . TYR A 1 99 ? 0.070 -2.644 -4.310 1.00 87.62 99 TYR A O 1
ATOM 765 N N . ASP A 1 100 ? -1.164 -4.499 -3.955 1.00 84.25 100 ASP A N 1
ATOM 766 C CA . ASP A 1 100 ? -2.395 -3.829 -3.560 1.00 84.25 100 ASP A CA 1
ATOM 767 C C . ASP A 1 100 ? -2.807 -4.381 -2.192 1.00 84.25 100 ASP A C 1
ATOM 769 O O . ASP A 1 100 ? -2.737 -5.590 -1.969 1.00 84.25 100 ASP A O 1
ATOM 773 N N . ALA A 1 101 ? -3.167 -3.489 -1.272 1.00 87.06 101 ALA A N 1
ATOM 774 C CA . ALA A 1 101 ? -3.645 -3.851 0.056 1.00 87.06 101 ALA A CA 1
ATOM 775 C C . ALA A 1 101 ? -5.164 -4.016 0.049 1.00 87.06 101 ALA A C 1
ATOM 777 O O . ALA A 1 101 ? -5.858 -3.370 -0.740 1.00 87.06 101 ALA A O 1
ATOM 778 N N . GLN A 1 102 ? -5.677 -4.826 0.966 1.00 90.94 102 GLN A N 1
ATOM 779 C CA . GLN A 1 102 ? -7.107 -4.963 1.199 1.00 90.94 102 GLN A CA 1
ATOM 780 C C . GLN A 1 102 ? -7.415 -4.695 2.669 1.00 90.94 102 GLN A C 1
ATOM 782 O O . GLN A 1 102 ? -6.721 -5.184 3.554 1.00 90.94 102 GLN A O 1
ATOM 787 N N . ILE A 1 103 ? -8.463 -3.919 2.931 1.00 91.06 103 ILE A N 1
ATOM 788 C CA . ILE A 1 103 ? -9.012 -3.767 4.278 1.00 91.06 103 ILE A CA 1
ATOM 789 C C . ILE A 1 103 ? -10.160 -4.764 4.400 1.00 91.06 103 ILE A C 1
ATOM 791 O O . ILE A 1 103 ? -11.066 -4.772 3.565 1.00 91.06 103 ILE A O 1
ATOM 795 N N . VAL A 1 104 ? -10.093 -5.634 5.401 1.00 93.62 104 VAL A N 1
ATOM 796 C CA . VAL A 1 104 ? -11.073 -6.698 5.636 1.00 93.62 104 VAL A CA 1
ATOM 797 C C . VAL A 1 104 ? -11.667 -6.571 7.028 1.00 93.62 104 VAL A C 1
ATOM 799 O O . VAL A 1 104 ? -10.996 -6.137 7.962 1.00 93.62 104 VAL A O 1
ATOM 802 N N . GLU A 1 105 ? -12.926 -6.967 7.176 1.00 93.06 105 GLU A N 1
ATOM 803 C CA . GLU A 1 105 ? -13.530 -7.154 8.493 1.00 93.06 105 GLU A CA 1
ATOM 804 C C . GLU A 1 105 ? -12.928 -8.390 9.162 1.00 93.06 105 GLU A C 1
ATOM 806 O O . GLU A 1 105 ? -12.775 -9.450 8.545 1.00 93.06 105 GLU A O 1
ATOM 811 N N . ARG A 1 106 ? -12.594 -8.270 10.444 1.00 89.56 106 ARG A N 1
ATOM 812 C CA . ARG A 1 106 ? -12.168 -9.410 11.247 1.00 89.56 106 ARG A CA 1
ATOM 813 C C . ARG A 1 106 ? -13.379 -10.308 11.485 1.00 89.56 106 ARG A C 1
ATOM 815 O O . ARG A 1 106 ? -14.408 -9.865 11.986 1.00 89.56 106 ARG A O 1
ATOM 822 N N . GLN A 1 107 ? -13.248 -11.583 11.129 1.00 74.19 107 GLN A N 1
ATOM 823 C CA . GLN A 1 107 ? -14.216 -12.604 11.525 1.00 74.19 107 GLN A CA 1
ATOM 824 C C . GLN A 1 107 ? -14.120 -12.765 13.052 1.00 74.19 107 GLN A C 1
ATOM 826 O O . GLN A 1 107 ? -13.033 -13.050 13.561 1.00 74.19 107 GLN A O 1
ATOM 831 N N . ALA A 1 108 ?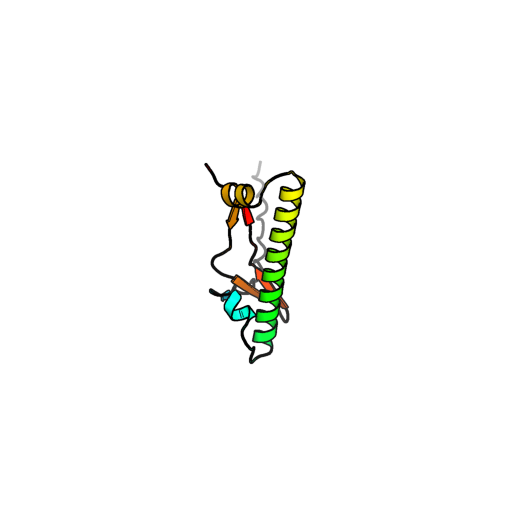 -15.227 -12.511 13.753 1.00 59.16 108 ALA A N 1
ATOM 832 C CA . ALA A 1 108 ? -15.346 -12.661 15.205 1.00 59.16 108 ALA A CA 1
ATOM 833 C C . ALA A 1 108 ? -15.342 -14.132 15.648 1.00 59.16 108 ALA A C 1
ATOM 835 O O . ALA A 1 108 ? -15.889 -14.977 14.901 1.00 59.16 108 ALA A O 1
#

Foldseek 3Di:
DDDDDDDDDDDDPDDDDFDKDKDQCLPVLLVDDDDDPVSVQSNVVSVVQVVVQVVVVVVVVVVVVVVVDDPVVLVVFKDKAWDSIWIWGDDPPHIDIDTHIDIDTDDD

pLDDT: mean 85.59, std 12.97, range [43.44, 98.0]

Secondary structure (DSSP, 8-state):
-PPPPPPP--PPPPP-PPPPEEES-HHHHHHS---SHHHHHHHHHHHHHHHHHHHHHHHHHHHHHHTT--HHHHHHHEEEE--SSEEEEEETTEEEEE---EEEEPP-

Organism: NCBI:txid648995

Radius of gyration: 21.87 Å; chains: 1; bounding box: 51×47×62 Å